Protein AF-A0A4R5AAA8-F1 (afdb_monomer_lite)

Foldseek 3Di:
DDDDDDDDDPPPDDDDDDDDDDDDDDDPPPDPPPDPPPPPQDVVLVVLVVVLVVLVVVLVCLLCVCVVVLVCLVVCVDDDPVSVVVNVVSVVSSVVSNVVSVVVSVVSVVVNVVSVVVVPPDDDD

Sequence (125 aa):
MTDSAHVVPDAFQTPSFETRPLEVQPDIIARPPTIPPPDPGTSSREELEMALQRAQLVAEDCESLFAAAQRAMEDGAWVSRLADEFSNGLTVHARLAGSVAGSCVETIQTALDARGDELLEVRPQ

Secondary structure (DSSP, 8-state):
------------------------------PPP-PPPP-TTTHHHHHHHHHHHHHHHHHHHHHHTTHHHHHHHHTTS--SHHHHHHHHHHHHHHHHHHHHHHHHHHHHHHHHHHHHHHTT-----

Structure (mmCIF, N/CA/C/O backbone):
data_AF-A0A4R5AAA8-F1
#
_entry.id   AF-A0A4R5AAA8-F1
#
loop_
_atom_site.group_PDB
_atom_site.id
_atom_site.type_symbol
_atom_site.label_atom_id
_atom_site.label_alt_id
_atom_site.label_comp_id
_atom_site.label_asym_id
_atom_site.label_entity_id
_atom_site.label_seq_id
_atom_site.pdbx_PDB_ins_code
_atom_site.Cartn_x
_atom_site.Cartn_y
_atom_site.Cartn_z
_atom_site.occupancy
_atom_site.B_iso_or_equiv
_atom_site.auth_seq_id
_atom_site.auth_comp_id
_atom_site.auth_asym_id
_atom_site.auth_atom_id
_atom_site.pdbx_PDB_model_num
ATOM 1 N N . MET A 1 1 ? 27.024 58.783 -13.806 1.00 39.66 1 MET A N 1
ATOM 2 C CA . MET A 1 1 ? 26.448 57.446 -14.052 1.00 39.66 1 MET A CA 1
ATOM 3 C C . MET A 1 1 ? 26.757 56.613 -12.826 1.00 39.66 1 MET A C 1
ATOM 5 O O . MET A 1 1 ? 27.908 56.564 -12.422 1.00 39.66 1 MET A O 1
ATOM 9 N N . THR A 1 2 ? 25.705 56.151 -12.163 1.00 45.47 2 THR A N 1
ATOM 10 C CA . THR A 1 2 ? 25.692 55.450 -10.874 1.00 45.47 2 THR A CA 1
ATOM 11 C C . THR A 1 2 ? 26.257 54.041 -10.997 1.00 45.47 2 THR A C 1
ATOM 13 O O . THR A 1 2 ? 25.842 53.326 -11.904 1.00 45.47 2 THR A O 1
ATOM 16 N N . ASP A 1 3 ? 27.085 53.620 -10.043 1.00 41.31 3 ASP A N 1
ATOM 17 C CA . ASP A 1 3 ? 27.043 52.228 -9.600 1.00 41.31 3 ASP A CA 1
ATOM 18 C C . ASP A 1 3 ? 27.096 52.163 -8.071 1.00 41.31 3 ASP A C 1
ATOM 20 O O . ASP A 1 3 ? 27.852 52.878 -7.406 1.00 41.31 3 ASP A O 1
ATOM 24 N N . SER A 1 4 ? 26.166 51.381 -7.549 1.00 48.31 4 SER A N 1
ATOM 25 C CA . SER A 1 4 ? 25.723 51.320 -6.170 1.00 48.31 4 SER A CA 1
ATOM 26 C C . SER A 1 4 ? 26.619 50.361 -5.398 1.00 48.31 4 SER A C 1
ATOM 28 O O . SER A 1 4 ? 26.570 49.151 -5.603 1.00 48.31 4 SER A O 1
ATOM 30 N N . ALA A 1 5 ? 27.414 50.891 -4.468 1.00 51.56 5 ALA A N 1
ATOM 31 C CA . ALA A 1 5 ? 28.116 50.070 -3.493 1.00 51.56 5 ALA A CA 1
ATOM 32 C C . ALA A 1 5 ? 27.092 49.333 -2.616 1.00 51.56 5 ALA A C 1
ATOM 34 O O . ALA A 1 5 ? 26.279 49.942 -1.920 1.00 51.56 5 ALA A O 1
ATOM 35 N N . HIS A 1 6 ? 27.134 48.007 -2.688 1.00 44.84 6 HIS A N 1
ATOM 36 C CA . HIS A 1 6 ? 26.350 47.084 -1.884 1.00 44.84 6 HIS A CA 1
ATOM 37 C C . HIS A 1 6 ? 26.740 47.247 -0.404 1.00 44.84 6 HIS A C 1
ATOM 39 O O . HIS A 1 6 ? 27.800 46.795 0.024 1.00 44.84 6 HIS A O 1
ATOM 45 N N . VAL A 1 7 ? 25.913 47.954 0.370 1.00 53.00 7 VAL A N 1
ATOM 46 C CA . VAL A 1 7 ? 26.073 48.087 1.824 1.00 53.00 7 VAL A CA 1
ATOM 47 C C . VAL A 1 7 ? 25.509 46.828 2.469 1.00 53.00 7 VAL A C 1
ATOM 49 O O . VAL A 1 7 ? 24.306 46.587 2.415 1.00 53.00 7 VAL A O 1
ATOM 52 N N . VAL A 1 8 ? 26.383 46.028 3.075 1.00 54.28 8 VAL A N 1
ATOM 53 C CA . VAL A 1 8 ? 26.001 44.923 3.958 1.00 54.28 8 VAL A CA 1
ATOM 54 C C . VAL A 1 8 ? 25.677 45.533 5.327 1.00 54.28 8 VAL A C 1
ATOM 56 O O . VAL A 1 8 ? 26.570 46.149 5.912 1.00 54.28 8 VAL A O 1
ATOM 59 N N . PRO A 1 9 ? 24.446 45.431 5.862 1.00 50.81 9 PRO A N 1
ATOM 60 C CA . PRO A 1 9 ? 24.174 45.900 7.213 1.00 50.81 9 PRO A CA 1
ATOM 61 C C . PRO A 1 9 ? 24.753 44.901 8.216 1.00 50.81 9 PRO A C 1
ATOM 63 O O . PRO A 1 9 ? 24.210 43.818 8.428 1.00 50.81 9 PRO A O 1
ATOM 66 N N . ASP A 1 10 ? 25.870 45.286 8.826 1.00 55.62 10 ASP A N 1
ATOM 67 C CA . ASP A 1 10 ? 26.344 44.715 10.079 1.00 55.62 10 ASP A CA 1
ATOM 68 C C . ASP A 1 10 ? 25.351 45.116 11.178 1.00 55.62 10 ASP A C 1
ATOM 70 O O . ASP A 1 10 ? 25.284 46.272 11.600 1.00 55.62 10 ASP A O 1
ATOM 74 N N . ALA A 1 11 ? 24.489 44.180 11.561 1.00 47.91 11 ALA A N 1
ATOM 75 C CA . ALA A 1 11 ? 23.482 44.383 12.592 1.00 47.91 11 ALA A CA 1
ATOM 76 C C . ALA A 1 11 ? 23.535 43.248 13.617 1.00 47.91 11 ALA A C 1
ATOM 78 O O . ALA A 1 11 ? 22.520 42.646 13.959 1.00 47.91 11 ALA A O 1
ATOM 79 N N . PHE A 1 12 ? 24.721 42.994 14.175 1.00 51.56 12 PHE A N 1
ATOM 80 C CA . PHE A 1 12 ? 24.807 42.490 15.547 1.00 51.56 12 PHE A CA 1
ATOM 81 C C . PHE A 1 12 ? 24.424 43.619 16.519 1.00 51.56 12 PHE A C 1
ATOM 83 O O . PHE A 1 12 ? 25.254 44.178 17.233 1.00 51.56 12 PHE A O 1
ATOM 90 N N . GLN A 1 13 ? 23.139 43.979 16.538 1.00 49.28 13 GLN A N 1
ATOM 91 C CA . GLN A 1 13 ? 22.562 44.763 17.625 1.00 49.28 13 GLN A CA 1
ATOM 92 C C . GLN A 1 13 ? 22.304 43.818 18.798 1.00 49.28 13 GLN A C 1
ATOM 94 O O . GLN A 1 13 ? 21.316 43.087 18.829 1.00 49.28 13 GLN A O 1
ATOM 99 N N . THR A 1 14 ? 23.207 43.820 19.774 1.00 54.53 14 THR A N 1
ATOM 100 C CA . THR A 1 14 ? 22.910 43.270 21.095 1.00 54.53 14 THR A CA 1
ATOM 101 C C . THR A 1 14 ? 21.855 44.163 21.763 1.00 54.53 14 THR A C 1
ATOM 103 O O . THR A 1 14 ? 22.040 45.381 21.823 1.00 54.53 14 THR A O 1
ATOM 106 N N . PRO A 1 15 ? 20.728 43.621 22.260 1.00 51.53 15 PRO A N 1
ATOM 107 C CA . PRO A 1 15 ? 19.804 44.427 23.040 1.00 51.53 15 PRO A CA 1
ATOM 108 C C . PRO A 1 15 ? 20.476 44.829 24.360 1.00 51.53 15 PRO A C 1
ATOM 110 O O . PRO A 1 15 ? 20.891 43.973 25.142 1.00 51.53 15 PRO A O 1
ATOM 113 N N . SER A 1 16 ? 20.590 46.138 24.602 1.00 50.53 16 SER A N 1
ATOM 114 C CA . SER A 1 16 ? 20.968 46.701 25.902 1.00 50.53 16 SER A CA 1
ATOM 115 C C . SER A 1 16 ? 19.952 46.269 26.957 1.00 50.53 16 SER A C 1
ATOM 117 O O . SER A 1 16 ? 18.802 46.705 26.932 1.00 50.53 16 SER A O 1
ATOM 119 N N . PHE A 1 17 ? 20.369 45.426 27.898 1.00 44.69 17 PHE A N 1
ATOM 120 C CA . PHE A 1 17 ? 19.555 45.079 29.057 1.00 44.69 17 PHE A CA 1
ATOM 121 C C . PHE A 1 17 ? 19.623 46.219 30.083 1.00 44.69 17 PHE A C 1
ATOM 123 O O . PHE A 1 17 ? 20.625 46.389 30.775 1.00 44.69 17 PHE A O 1
ATOM 130 N N . GLU A 1 18 ? 18.550 47.008 30.185 1.00 46.06 18 GLU A N 1
ATOM 131 C CA . GLU A 1 18 ? 18.307 47.877 31.340 1.00 46.06 18 GLU A CA 1
ATOM 132 C C . GLU A 1 18 ? 18.079 47.005 32.586 1.00 46.06 18 GLU A C 1
ATOM 134 O O . GLU A 1 18 ? 17.068 46.311 32.706 1.00 46.06 18 GLU A O 1
ATOM 139 N N . THR A 1 19 ? 19.000 47.045 33.547 1.00 49.72 19 THR A N 1
ATOM 140 C CA . THR A 1 19 ? 18.813 46.426 34.864 1.00 49.72 19 THR A CA 1
ATOM 141 C C . THR A 1 19 ? 17.968 47.342 35.748 1.00 49.72 19 THR A C 1
ATOM 143 O O . THR A 1 19 ? 18.493 48.266 36.373 1.00 49.72 19 THR A O 1
ATOM 146 N N . ARG A 1 20 ? 16.654 47.102 35.813 1.00 51.94 20 ARG A N 1
ATOM 147 C CA . ARG A 1 20 ? 15.790 47.690 36.852 1.00 51.94 20 ARG A CA 1
ATOM 148 C C . ARG A 1 20 ? 15.831 46.827 38.126 1.00 51.94 20 ARG A C 1
ATOM 150 O O . ARG A 1 20 ? 15.895 45.604 38.001 1.00 51.94 20 ARG A O 1
ATOM 157 N N . PRO A 1 21 ? 15.808 47.416 39.338 1.00 50.56 21 PRO A N 1
ATOM 158 C CA . PRO A 1 21 ? 15.833 46.648 40.584 1.00 50.56 21 PRO A CA 1
ATOM 159 C C . PRO A 1 21 ? 14.566 45.795 40.736 1.00 50.56 21 PRO A C 1
ATOM 161 O O . PRO A 1 21 ? 13.466 46.276 40.478 1.00 50.56 21 PRO A O 1
ATOM 164 N N . LEU A 1 22 ? 14.730 44.539 41.159 1.00 48.88 22 LEU A N 1
ATOM 165 C CA . LEU A 1 22 ? 13.644 43.588 41.411 1.00 48.88 22 LEU A CA 1
ATOM 166 C C . LEU A 1 22 ? 12.765 44.070 42.577 1.00 48.88 22 LEU A C 1
ATOM 168 O O . LEU A 1 22 ? 13.189 44.043 43.732 1.00 48.88 22 LEU A O 1
ATOM 172 N N . GLU A 1 23 ? 11.534 44.484 42.280 1.00 54.50 23 GLU A N 1
ATOM 173 C CA . GLU A 1 23 ? 10.476 44.602 43.284 1.00 54.50 23 GLU A CA 1
ATOM 174 C C . GLU A 1 23 ? 10.119 43.197 43.791 1.00 54.50 23 GLU A C 1
ATOM 176 O O . GLU A 1 23 ? 9.750 42.307 43.023 1.00 54.50 23 GLU A O 1
ATOM 181 N N . VAL A 1 24 ? 10.275 42.986 45.098 1.00 52.78 24 VAL A N 1
ATOM 182 C CA . VAL A 1 24 ? 9.956 41.732 45.787 1.00 52.78 24 VAL A CA 1
ATOM 183 C C . VAL A 1 24 ? 8.437 41.539 45.770 1.00 52.78 24 VAL A C 1
ATOM 185 O O . VAL A 1 24 ? 7.716 42.217 46.501 1.00 52.78 24 VAL A O 1
ATOM 188 N N . GLN A 1 25 ? 7.942 40.627 44.932 1.00 54.03 25 GLN A N 1
ATOM 189 C CA . GLN A 1 25 ? 6.558 40.155 45.017 1.00 54.03 25 GLN A CA 1
ATOM 190 C C . GLN A 1 25 ? 6.412 39.140 46.164 1.00 54.03 25 GLN A C 1
ATOM 192 O O . GLN A 1 25 ? 7.329 38.350 46.389 1.00 54.03 25 GLN A O 1
ATOM 197 N N . PRO A 1 26 ? 5.283 39.137 46.897 1.00 51.03 26 PRO A N 1
ATOM 198 C CA . PRO A 1 26 ? 5.045 38.168 47.960 1.00 51.03 26 PRO A CA 1
ATOM 199 C C . PRO A 1 26 ? 4.824 36.760 47.383 1.00 51.03 26 PRO A C 1
ATOM 201 O O . PRO A 1 26 ? 4.100 36.589 46.403 1.00 51.03 26 PRO A O 1
ATOM 204 N N . ASP A 1 27 ? 5.441 35.761 48.019 1.00 52.78 27 ASP A N 1
ATOM 205 C CA . ASP A 1 27 ? 5.382 34.339 47.664 1.00 52.78 27 ASP A CA 1
ATOM 206 C C . ASP A 1 27 ? 3.938 33.811 47.593 1.00 52.78 27 ASP A C 1
ATOM 208 O O . ASP A 1 27 ? 3.319 33.458 48.601 1.00 52.78 27 ASP A O 1
ATOM 212 N N . ILE A 1 28 ? 3.404 33.689 46.377 1.00 56.41 28 ILE A N 1
ATOM 213 C CA . ILE A 1 28 ? 2.257 32.823 46.109 1.00 56.41 28 ILE A CA 1
ATOM 214 C C . ILE A 1 28 ? 2.820 31.406 46.030 1.00 56.41 28 ILE A C 1
ATOM 216 O O . ILE A 1 28 ? 3.404 31.018 45.019 1.00 56.41 28 ILE A O 1
ATOM 220 N N . ILE A 1 29 ? 2.657 30.625 47.099 1.00 59.25 29 ILE A N 1
ATOM 221 C CA . ILE A 1 29 ? 2.929 29.184 47.078 1.00 59.25 29 ILE A CA 1
ATOM 222 C C . ILE A 1 29 ? 2.005 28.566 46.019 1.00 59.25 29 ILE A C 1
ATOM 224 O O . ILE A 1 29 ? 0.825 28.310 46.268 1.00 59.25 29 ILE A O 1
ATOM 228 N N . ALA A 1 30 ? 2.531 28.362 44.813 1.00 61.22 30 ALA A N 1
ATOM 229 C CA . ALA A 1 30 ? 1.848 27.661 43.743 1.00 61.22 30 ALA A CA 1
ATOM 230 C C . ALA A 1 30 ? 1.666 26.203 44.180 1.00 61.22 30 ALA A C 1
ATOM 232 O O . ALA A 1 30 ? 2.615 25.419 44.217 1.00 61.22 30 ALA A O 1
ATOM 233 N N . ARG A 1 31 ? 0.438 25.836 44.555 1.00 62.97 31 ARG A N 1
ATOM 234 C CA . ARG A 1 31 ? 0.066 24.434 44.748 1.00 62.97 31 ARG A CA 1
ATOM 235 C C . ARG A 1 31 ? 0.355 23.711 43.423 1.00 62.97 31 ARG A C 1
ATOM 237 O O . ARG A 1 31 ? -0.123 24.194 42.394 1.00 62.97 31 ARG A O 1
ATOM 244 N N . PRO A 1 32 ? 1.132 22.612 43.405 1.00 68.00 32 PRO A N 1
ATOM 245 C CA . PRO A 1 32 ? 1.406 21.906 42.161 1.00 68.00 32 PRO A CA 1
ATOM 246 C C . PRO A 1 32 ? 0.076 21.500 41.509 1.00 68.00 32 PRO A C 1
ATOM 248 O O . PRO A 1 32 ? -0.862 21.139 42.236 1.00 68.00 32 PRO A O 1
ATOM 251 N N . PRO A 1 33 ? -0.044 21.597 40.171 1.00 65.56 33 PRO A N 1
ATOM 252 C CA . PRO A 1 33 ? -1.265 21.213 39.483 1.00 65.56 33 PRO A CA 1
ATOM 253 C C . PRO A 1 33 ? -1.592 19.774 39.873 1.00 65.56 33 PRO A C 1
ATOM 255 O O . PRO A 1 33 ? -0.747 18.883 39.803 1.00 65.56 33 PRO A O 1
ATOM 258 N N . THR A 1 34 ? -2.812 19.564 40.362 1.00 63.16 34 THR A N 1
ATOM 259 C CA . THR A 1 34 ? -3.307 18.220 40.648 1.00 63.16 34 THR A CA 1
ATOM 260 C C . THR A 1 34 ? -3.461 17.531 39.299 1.00 63.16 34 THR A C 1
ATOM 262 O O . THR A 1 34 ? -4.396 17.835 38.565 1.00 63.16 34 THR A O 1
ATOM 265 N N . ILE A 1 35 ? -2.495 16.685 38.936 1.00 66.88 35 ILE A N 1
ATOM 266 C CA . ILE A 1 35 ? -2.572 15.849 37.738 1.00 66.88 35 ILE A CA 1
ATOM 267 C C . ILE A 1 35 ? -3.772 14.918 37.960 1.00 66.88 35 ILE A C 1
ATOM 269 O O . ILE A 1 35 ? -3.756 14.168 38.944 1.00 66.88 35 ILE A O 1
ATOM 273 N N . PRO A 1 36 ? -4.831 14.984 37.133 1.00 65.00 36 PRO A N 1
ATOM 274 C CA . PRO A 1 36 ? -5.911 14.013 37.216 1.00 65.00 36 PRO A CA 1
ATOM 275 C C . PRO A 1 36 ? -5.312 12.612 37.034 1.00 65.00 36 PRO A C 1
ATOM 277 O O . PRO A 1 36 ? -4.403 12.458 36.212 1.00 65.00 36 PRO A O 1
ATOM 280 N N . PRO A 1 37 ? -5.759 11.594 37.788 1.00 66.06 37 PRO A N 1
ATOM 281 C CA . PRO A 1 37 ? -5.316 10.228 37.535 1.00 66.06 37 PRO A CA 1
ATOM 282 C C . PRO A 1 37 ? -5.582 9.880 36.060 1.00 66.06 37 PRO A C 1
ATOM 284 O O . PRO A 1 37 ? -6.620 10.296 35.538 1.00 66.06 37 PRO A O 1
ATOM 287 N N . PRO A 1 38 ? -4.663 9.171 35.375 1.00 60.75 38 PRO A N 1
ATOM 288 C CA . PRO A 1 38 ? -4.887 8.763 33.994 1.00 60.75 38 PRO A CA 1
ATOM 289 C C . PRO A 1 38 ? -6.160 7.922 33.956 1.00 60.75 38 PRO A C 1
ATOM 291 O O . PRO A 1 38 ? -6.230 6.899 34.636 1.00 60.75 38 PRO A O 1
ATOM 294 N N . ASP A 1 39 ? -7.170 8.387 33.224 1.00 57.91 39 ASP A N 1
ATOM 295 C CA . ASP A 1 39 ? -8.428 7.669 33.059 1.00 57.91 39 ASP A CA 1
ATOM 296 C C . ASP A 1 39 ? -8.145 6.423 32.197 1.00 57.91 39 ASP A C 1
ATOM 298 O O . ASP A 1 39 ? -7.859 6.561 31.004 1.00 57.91 39 ASP A O 1
ATOM 302 N N . PRO A 1 40 ? -8.115 5.199 32.760 1.00 57.78 40 PRO A N 1
ATOM 303 C CA . PRO A 1 40 ? -7.525 4.053 32.061 1.00 57.78 40 PRO A CA 1
ATOM 304 C C . PRO A 1 40 ? -8.400 3.524 30.912 1.00 57.78 40 PRO A C 1
ATOM 306 O O . PRO A 1 40 ? -7.936 2.724 30.096 1.00 57.78 40 PRO A O 1
ATOM 309 N N . GLY A 1 41 ? -9.678 3.917 30.867 1.00 56.72 41 GLY A N 1
ATOM 310 C CA . GLY A 1 41 ? -10.699 3.235 30.065 1.00 56.72 41 GLY A CA 1
ATOM 311 C C . GLY A 1 41 ? -11.158 3.959 28.800 1.00 56.72 41 GLY A C 1
ATOM 312 O O . GLY A 1 41 ? -11.560 3.296 27.848 1.00 56.72 41 GLY A O 1
ATOM 313 N N . THR A 1 42 ? -11.105 5.292 28.764 1.00 54.91 42 THR A N 1
ATOM 314 C CA . THR A 1 42 ? -11.714 6.097 27.687 1.00 54.91 42 THR A CA 1
ATOM 315 C C . THR A 1 42 ? -10.672 6.625 26.701 1.00 54.91 42 THR A C 1
ATOM 317 O O . THR A 1 42 ? -10.825 6.413 25.498 1.00 54.91 42 THR A O 1
ATOM 320 N N . SER A 1 43 ? -9.559 7.187 27.193 1.00 57.81 43 SER A N 1
ATOM 321 C CA . SER A 1 43 ? -8.450 7.649 26.340 1.00 57.81 43 SER A CA 1
ATOM 322 C C . SER A 1 43 ? -7.821 6.523 25.515 1.00 57.81 43 SER A C 1
ATOM 324 O O . SER A 1 43 ? -7.454 6.747 24.369 1.00 57.81 43 SER A O 1
ATOM 326 N N . SER A 1 44 ? -7.765 5.291 26.035 1.00 79.38 44 SER A N 1
ATOM 327 C CA . SER A 1 44 ? -7.153 4.164 25.313 1.00 79.38 44 SER A CA 1
ATOM 328 C C . SER A 1 44 ? -7.980 3.672 24.119 1.00 79.38 44 SER A C 1
ATOM 330 O O . SER A 1 44 ? -7.415 3.138 23.165 1.00 79.38 44 SER A O 1
ATOM 332 N N . ARG A 1 45 ? -9.310 3.855 24.135 1.00 86.44 45 ARG A N 1
ATOM 333 C CA . ARG A 1 45 ? -10.180 3.466 23.014 1.00 86.44 45 ARG A CA 1
ATOM 334 C C . ARG A 1 45 ? -10.099 4.471 21.872 1.00 86.44 45 ARG A C 1
ATOM 336 O O . ARG A 1 45 ? -9.893 4.059 20.737 1.00 86.44 45 ARG A O 1
ATOM 343 N N . GLU A 1 46 ? -10.232 5.759 22.175 1.00 87.75 46 GLU A N 1
ATOM 344 C CA . GLU A 1 46 ? -10.096 6.823 21.173 1.00 87.75 46 GLU A CA 1
ATOM 345 C C . GLU A 1 46 ? -8.713 6.760 20.499 1.00 87.75 46 GLU A C 1
ATOM 347 O O . GLU A 1 46 ? -8.606 6.842 19.277 1.00 87.75 46 GLU A O 1
ATOM 352 N N . GLU A 1 47 ? -7.653 6.498 21.272 1.00 89.25 47 GLU A N 1
ATOM 353 C CA . GLU A 1 47 ? -6.306 6.258 20.741 1.00 89.25 47 GLU A CA 1
ATOM 354 C C . GLU A 1 47 ? -6.236 5.061 19.780 1.00 89.25 47 GLU A C 1
ATOM 356 O O . GLU A 1 47 ? -5.582 5.154 18.738 1.00 89.25 47 GLU A O 1
ATOM 361 N N . LEU A 1 48 ? -6.918 3.952 20.089 1.00 90.75 48 LEU A N 1
ATOM 362 C CA . LEU A 1 48 ? -6.987 2.783 19.207 1.00 90.75 48 LEU A CA 1
ATOM 363 C C . LEU A 1 48 ? -7.805 3.055 17.938 1.00 90.75 48 LEU A C 1
ATOM 365 O O . LEU A 1 48 ? -7.408 2.612 16.863 1.00 90.75 48 LEU A O 1
ATOM 369 N N . GLU A 1 49 ? -8.902 3.807 18.030 1.00 93.69 49 GLU A N 1
ATOM 370 C CA . GLU A 1 49 ? -9.704 4.221 16.871 1.00 93.69 49 GLU A CA 1
ATOM 371 C C . GLU A 1 49 ? -8.894 5.148 15.945 1.00 93.69 49 GLU A C 1
ATOM 373 O O . GLU A 1 49 ? -8.875 4.953 14.727 1.00 93.69 49 GLU A O 1
ATOM 378 N N . MET A 1 50 ? -8.131 6.091 16.509 1.00 94.06 50 MET A N 1
ATOM 379 C CA . MET A 1 50 ? -7.182 6.908 15.742 1.00 94.06 50 MET A CA 1
ATOM 380 C C . MET A 1 50 ? -6.065 6.063 15.116 1.00 94.06 50 MET A C 1
ATOM 382 O O . MET A 1 50 ? -5.680 6.288 13.965 1.00 94.06 50 MET A O 1
ATOM 386 N N . ALA A 1 51 ? -5.521 5.089 15.851 1.00 93.88 51 ALA A N 1
ATOM 387 C CA . ALA A 1 51 ? -4.504 4.180 15.328 1.00 93.88 51 ALA A CA 1
ATOM 388 C C . ALA A 1 51 ? -5.048 3.330 14.171 1.00 93.88 51 ALA A C 1
ATOM 390 O O . ALA A 1 51 ? -4.337 3.143 13.183 1.00 93.88 51 ALA A O 1
ATOM 391 N N . LEU A 1 52 ? -6.305 2.882 14.253 1.00 96.06 52 LEU A N 1
ATOM 392 C CA . LEU A 1 52 ? -6.983 2.144 13.190 1.00 96.06 52 LEU A CA 1
ATOM 393 C C . LEU A 1 52 ? -7.102 2.985 11.917 1.00 96.06 52 LEU A C 1
ATOM 395 O O . LEU A 1 52 ? -6.698 2.524 10.853 1.00 96.06 52 LEU A O 1
ATOM 399 N N . GLN A 1 53 ? -7.586 4.226 12.025 1.00 96.88 53 GLN A N 1
ATOM 400 C CA . GLN A 1 53 ? -7.702 5.132 10.875 1.00 96.88 53 GLN A CA 1
ATOM 401 C C . GLN A 1 53 ? -6.346 5.358 10.198 1.00 96.88 53 GLN A C 1
ATOM 403 O O . GLN A 1 53 ? -6.227 5.308 8.974 1.00 96.88 53 GLN A O 1
ATOM 408 N N . ARG A 1 54 ? -5.292 5.562 10.998 1.00 96.56 54 ARG A N 1
ATOM 409 C CA . ARG A 1 54 ? -3.926 5.706 10.477 1.00 96.56 54 ARG A CA 1
ATOM 410 C C . ARG A 1 54 ? -3.433 4.426 9.809 1.00 96.56 54 ARG A C 1
ATOM 412 O O . ARG A 1 54 ? -2.796 4.508 8.765 1.00 96.56 54 ARG A O 1
ATOM 419 N N . ALA A 1 55 ? -3.706 3.264 10.397 1.00 96.31 55 ALA A N 1
ATOM 420 C CA . ALA A 1 55 ? -3.310 1.978 9.836 1.00 96.31 55 ALA A CA 1
ATOM 421 C C . ALA A 1 55 ? -4.025 1.684 8.510 1.00 96.31 55 ALA A C 1
ATOM 423 O O . ALA A 1 55 ? -3.380 1.197 7.589 1.00 96.31 55 ALA A O 1
ATOM 424 N N . GLN A 1 56 ? -5.312 2.025 8.391 1.00 97.94 56 GLN A N 1
ATOM 425 C CA . GLN A 1 56 ? -6.082 1.893 7.150 1.00 97.94 56 GLN A CA 1
ATOM 426 C C . GLN A 1 56 ? -5.480 2.743 6.027 1.00 97.94 56 GLN A C 1
ATOM 428 O O . GLN A 1 56 ? -5.207 2.219 4.953 1.00 97.94 56 GLN A O 1
ATOM 433 N N . LEU A 1 57 ? -5.167 4.013 6.306 1.00 96.88 57 LEU A N 1
ATOM 434 C CA . LEU A 1 57 ? -4.524 4.894 5.327 1.00 96.88 57 LEU A CA 1
ATOM 435 C C . LEU A 1 57 ? -3.149 4.365 4.888 1.00 96.88 57 LEU A C 1
ATOM 437 O O . LEU A 1 57 ? -2.844 4.317 3.702 1.00 96.88 57 LEU A O 1
ATOM 441 N N . VAL A 1 58 ? -2.329 3.901 5.835 1.00 96.00 58 VAL A N 1
ATOM 442 C CA . VAL A 1 58 ? -1.024 3.304 5.505 1.00 96.00 58 VAL A CA 1
ATOM 443 C C . VAL A 1 58 ? -1.184 2.000 4.716 1.00 96.00 58 VAL A C 1
ATOM 445 O O . VAL A 1 58 ? -0.356 1.712 3.856 1.00 96.00 58 VAL A O 1
ATOM 448 N N . ALA A 1 59 ? -2.225 1.207 4.978 1.00 97.19 59 ALA A N 1
ATOM 449 C CA . ALA A 1 59 ? -2.493 -0.009 4.217 1.00 97.19 59 ALA A CA 1
ATOM 450 C C . ALA A 1 59 ? -2.832 0.295 2.752 1.00 97.19 59 ALA A C 1
ATOM 452 O O . ALA A 1 59 ? -2.263 -0.346 1.868 1.00 97.19 59 ALA A O 1
ATOM 453 N N . GLU A 1 60 ? -3.651 1.315 2.494 1.00 95.38 60 GLU A N 1
ATOM 454 C CA . GLU A 1 60 ? -3.936 1.806 1.137 1.00 95.38 60 GLU A CA 1
ATOM 455 C C . GLU A 1 60 ? -2.656 2.297 0.429 1.00 95.38 60 GLU A C 1
ATOM 457 O O . GLU A 1 60 ? -2.393 1.953 -0.730 1.00 95.38 60 GLU A O 1
ATOM 462 N N . ASP A 1 61 ? -1.793 3.031 1.139 1.00 95.69 61 ASP A N 1
ATOM 463 C CA . ASP A 1 61 ? -0.492 3.458 0.609 1.00 95.69 61 ASP A CA 1
ATOM 464 C C . ASP A 1 61 ? 0.418 2.254 0.292 1.00 95.69 61 ASP A C 1
ATOM 466 O O . ASP A 1 61 ? 1.096 2.225 -0.740 1.00 95.69 61 ASP A O 1
ATOM 470 N N . CYS A 1 62 ? 0.423 1.221 1.141 1.00 95.88 62 CYS A N 1
ATOM 471 C CA . CYS A 1 62 ? 1.199 -0.001 0.9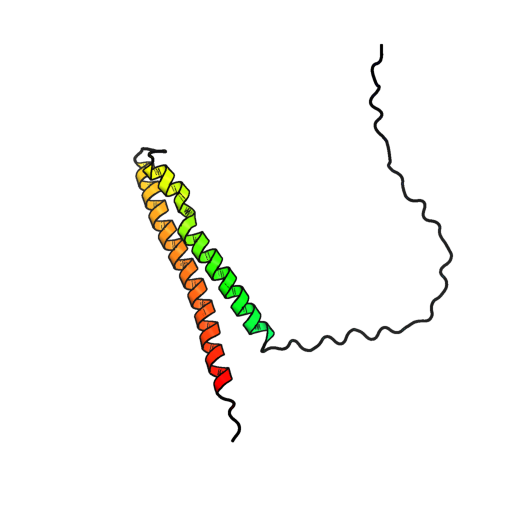24 1.00 95.88 62 CYS A CA 1
ATOM 472 C C . CYS A 1 62 ? 0.740 -0.802 -0.304 1.00 95.88 62 CYS A C 1
ATOM 474 O O . CYS A 1 62 ? 1.588 -1.405 -0.967 1.00 95.88 62 CYS A O 1
ATOM 476 N N . GLU A 1 63 ? -0.553 -0.799 -0.637 1.00 91.00 63 GLU A N 1
ATOM 477 C CA . GLU A 1 63 ? -1.074 -1.454 -1.847 1.00 91.00 63 GLU A CA 1
ATOM 478 C C . GLU A 1 63 ? -0.567 -0.785 -3.131 1.00 91.00 63 GLU A C 1
ATOM 480 O O . GLU A 1 63 ? -0.295 -1.462 -4.126 1.00 91.00 63 GLU A O 1
ATOM 485 N N . SER A 1 64 ? -0.385 0.537 -3.104 1.00 93.94 64 SER A N 1
ATOM 486 C CA . SER A 1 64 ? 0.067 1.318 -4.261 1.00 93.94 64 SER A CA 1
ATOM 487 C C . SER A 1 64 ? 1.577 1.593 -4.289 1.00 93.94 64 SER A C 1
ATOM 489 O O . SER A 1 64 ? 2.088 2.109 -5.288 1.00 93.94 64 SER A O 1
ATOM 491 N N . LEU A 1 65 ? 2.316 1.177 -3.251 1.00 95.31 65 LEU A N 1
ATOM 492 C CA . LEU A 1 65 ? 3.738 1.475 -3.031 1.00 95.31 65 LEU A CA 1
ATOM 493 C C . LEU A 1 65 ? 4.638 1.207 -4.250 1.00 95.31 65 LEU A C 1
ATOM 495 O O . LEU A 1 65 ? 5.560 1.973 -4.526 1.00 95.31 65 LEU A O 1
ATOM 499 N N . PHE A 1 66 ? 4.377 0.126 -4.989 1.00 96.69 66 PHE A N 1
ATOM 500 C CA . PHE A 1 66 ? 5.185 -0.281 -6.146 1.00 96.69 66 PHE A CA 1
ATOM 501 C C . PHE A 1 66 ? 4.529 0.016 -7.501 1.00 96.69 66 PHE A C 1
ATOM 503 O O . PHE A 1 66 ? 5.139 -0.262 -8.536 1.00 96.69 66 PHE A O 1
ATOM 510 N N . ALA A 1 67 ? 3.331 0.607 -7.525 1.00 96.19 67 ALA A N 1
ATOM 511 C CA . ALA A 1 67 ? 2.532 0.760 -8.741 1.00 96.19 67 ALA A CA 1
ATOM 512 C C . ALA A 1 67 ? 3.252 1.576 -9.828 1.00 96.19 67 ALA A C 1
ATOM 514 O O . ALA A 1 67 ? 3.224 1.218 -11.004 1.00 96.19 67 ALA A O 1
ATOM 515 N N . ALA A 1 68 ? 3.954 2.648 -9.444 1.00 97.38 68 ALA A N 1
ATOM 516 C CA . ALA A 1 68 ? 4.716 3.467 -10.387 1.00 97.38 68 ALA A CA 1
ATOM 517 C C . ALA A 1 68 ? 5.880 2.690 -11.027 1.00 97.38 68 ALA A C 1
ATOM 519 O O . ALA A 1 68 ? 6.117 2.803 -12.228 1.00 97.38 68 ALA A O 1
ATOM 520 N N . ALA A 1 69 ? 6.585 1.877 -10.234 1.00 97.19 69 ALA A N 1
ATOM 521 C CA . ALA A 1 69 ? 7.685 1.056 -10.728 1.00 97.19 69 ALA A CA 1
ATOM 522 C C . ALA A 1 69 ? 7.169 -0.063 -11.642 1.00 97.19 69 ALA A C 1
ATOM 524 O O . ALA A 1 69 ? 7.718 -0.258 -12.721 1.00 97.19 69 ALA A O 1
ATOM 525 N N . GLN A 1 70 ? 6.085 -0.743 -11.256 1.00 96.88 70 GLN A N 1
ATOM 526 C CA . GLN A 1 70 ? 5.436 -1.764 -12.086 1.00 96.88 70 GLN A CA 1
ATOM 527 C C . GLN A 1 70 ? 4.994 -1.187 -13.431 1.00 96.88 70 GLN A C 1
ATOM 529 O O . GLN A 1 70 ? 5.342 -1.741 -14.470 1.00 96.88 70 GLN A O 1
ATOM 534 N N . ARG A 1 71 ? 4.337 -0.021 -13.420 1.00 97.44 71 ARG A N 1
ATOM 535 C CA . ARG A 1 71 ? 3.917 0.660 -14.648 1.00 97.44 71 ARG A CA 1
ATOM 536 C C . ARG A 1 71 ? 5.097 1.017 -15.549 1.00 97.44 71 ARG A C 1
ATOM 538 O O . ARG A 1 71 ? 5.043 0.779 -16.747 1.00 97.44 71 ARG A O 1
ATOM 545 N N . ALA A 1 72 ? 6.190 1.524 -14.980 1.00 97.69 72 ALA A N 1
ATOM 546 C CA . ALA A 1 72 ? 7.394 1.809 -15.755 1.00 97.69 72 ALA A CA 1
ATOM 547 C C . ALA A 1 72 ? 7.984 0.540 -16.404 1.00 97.69 72 ALA A C 1
ATOM 549 O O . ALA A 1 72 ? 8.452 0.595 -17.541 1.00 97.69 72 ALA A O 1
ATOM 550 N N . MET A 1 73 ? 7.945 -0.606 -15.714 1.00 97.56 73 MET A N 1
ATOM 551 C CA . MET A 1 73 ? 8.374 -1.886 -16.290 1.00 97.56 73 MET A CA 1
ATOM 552 C C . MET A 1 73 ? 7.439 -2.349 -17.418 1.00 97.56 73 MET A C 1
ATOM 554 O O . MET A 1 73 ? 7.931 -2.789 -18.456 1.00 97.56 73 MET A O 1
ATOM 558 N N . GLU A 1 74 ? 6.120 -2.215 -17.246 1.00 95.50 74 GLU A N 1
ATOM 559 C CA . GLU A 1 74 ? 5.105 -2.521 -18.271 1.00 95.50 74 GLU A CA 1
ATOM 560 C C . GLU A 1 74 ? 5.261 -1.648 -19.525 1.00 95.50 74 GLU A C 1
ATOM 562 O O . GLU A 1 74 ? 5.148 -2.148 -20.645 1.00 95.50 74 GLU A O 1
ATOM 567 N N . ASP A 1 75 ? 5.606 -0.371 -19.344 1.00 97.19 75 ASP A N 1
ATOM 568 C CA . ASP A 1 75 ? 5.883 0.584 -20.423 1.00 97.19 75 ASP A CA 1
ATOM 569 C C . ASP A 1 75 ? 7.252 0.344 -21.100 1.00 97.19 75 ASP A C 1
ATOM 571 O O . ASP A 1 75 ? 7.628 1.048 -22.041 1.00 97.19 75 ASP A O 1
ATOM 575 N N . GLY A 1 76 ? 8.019 -0.654 -20.644 1.00 95.81 76 GLY A N 1
ATOM 576 C CA . GLY A 1 76 ? 9.299 -1.036 -21.236 1.00 95.81 76 GLY A CA 1
ATOM 577 C C . GLY A 1 76 ? 10.461 -0.110 -20.874 1.00 95.81 76 GLY A C 1
ATOM 578 O O . GLY A 1 76 ? 11.447 -0.063 -21.613 1.00 95.81 76 GLY A O 1
ATOM 579 N N . ALA A 1 77 ? 10.391 0.605 -19.742 1.00 96.75 77 ALA A N 1
ATOM 580 C CA . ALA A 1 77 ? 11.468 1.491 -19.281 1.00 96.75 77 ALA A CA 1
ATOM 581 C C . ALA A 1 77 ? 12.810 0.759 -19.088 1.00 96.75 77 ALA A C 1
ATOM 583 O O . ALA A 1 77 ? 13.874 1.378 -19.153 1.00 96.75 77 ALA A O 1
ATOM 584 N N . TRP A 1 78 ? 12.770 -0.559 -18.870 1.00 97.06 78 TRP A N 1
ATOM 585 C CA . TRP A 1 78 ? 13.950 -1.409 -18.789 1.00 97.06 78 TRP A CA 1
ATOM 586 C C . TRP A 1 78 ? 13.659 -2.820 -19.317 1.00 97.06 78 TRP A C 1
ATOM 588 O O . TRP A 1 78 ? 12.757 -3.495 -18.832 1.00 97.06 78 TRP A O 1
ATOM 598 N N . VAL A 1 79 ? 14.453 -3.282 -20.292 1.00 95.12 79 VAL A N 1
ATOM 599 C CA . VAL A 1 79 ? 14.307 -4.604 -20.928 1.00 95.12 79 VAL A CA 1
ATOM 600 C C . VAL A 1 79 ? 15.618 -5.383 -20.826 1.00 95.12 79 VAL A C 1
ATOM 602 O O . VAL A 1 79 ? 16.606 -5.062 -21.486 1.00 95.12 79 VAL A O 1
ATOM 605 N N . SER A 1 80 ? 15.645 -6.404 -19.970 1.00 96.62 80 SER A N 1
ATOM 606 C CA . SER A 1 80 ? 16.757 -7.351 -19.807 1.00 96.62 80 SER A CA 1
ATOM 607 C C . SER A 1 80 ? 16.310 -8.551 -18.962 1.00 96.62 80 SER A C 1
ATOM 609 O O . SER A 1 80 ? 15.292 -8.478 -18.288 1.00 96.62 80 SER A O 1
ATOM 611 N N . ARG A 1 81 ? 17.109 -9.622 -18.881 1.00 95.06 81 ARG A N 1
ATOM 612 C CA . ARG A 1 81 ? 16.819 -10.728 -17.945 1.00 95.06 81 ARG A CA 1
ATOM 613 C C . ARG A 1 81 ? 16.721 -10.263 -16.481 1.00 95.06 81 ARG A C 1
ATOM 615 O O . ARG A 1 81 ? 15.894 -10.758 -15.727 1.00 95.06 81 ARG A O 1
ATOM 622 N N . LEU A 1 82 ? 17.557 -9.302 -16.083 1.00 97.44 82 LEU A N 1
ATOM 623 C CA . LEU A 1 82 ? 17.500 -8.708 -14.743 1.00 97.44 82 LEU A CA 1
ATOM 624 C C . LEU A 1 82 ? 16.231 -7.866 -14.543 1.00 97.44 82 LEU A C 1
ATOM 626 O O . LEU A 1 82 ? 15.748 -7.759 -13.420 1.00 97.44 82 LEU A O 1
ATOM 630 N N . ALA A 1 83 ? 15.677 -7.302 -15.620 1.00 96.75 83 ALA A N 1
ATOM 631 C CA . ALA A 1 83 ? 14.414 -6.572 -15.591 1.00 96.75 83 ALA A CA 1
ATOM 632 C C . ALA A 1 83 ? 13.240 -7.509 -15.271 1.00 96.75 83 ALA A C 1
ATOM 634 O O . ALA A 1 83 ? 12.379 -7.148 -14.472 1.00 96.75 83 ALA A O 1
ATOM 635 N N . ASP A 1 84 ? 13.241 -8.722 -15.833 1.00 96.62 84 ASP A N 1
ATOM 636 C CA . ASP A 1 84 ? 12.221 -9.740 -15.548 1.00 96.62 84 ASP A CA 1
ATOM 637 C C . ASP A 1 84 ? 12.265 -10.171 -14.072 1.00 96.62 84 ASP A C 1
ATOM 639 O O . ASP A 1 84 ? 11.237 -10.219 -13.394 1.00 96.62 84 ASP A O 1
ATOM 643 N N . GLU A 1 85 ? 13.468 -10.431 -13.549 1.00 97.50 85 GLU A N 1
ATOM 644 C CA . GLU A 1 85 ? 13.684 -10.781 -12.138 1.00 97.50 85 GLU A CA 1
ATOM 645 C C . GLU A 1 85 ? 13.250 -9.640 -11.204 1.00 97.50 85 GLU A C 1
ATOM 647 O O . GLU A 1 85 ? 12.557 -9.878 -10.210 1.00 97.50 85 GLU A O 1
ATOM 652 N N . PHE A 1 86 ? 13.591 -8.395 -11.550 1.00 9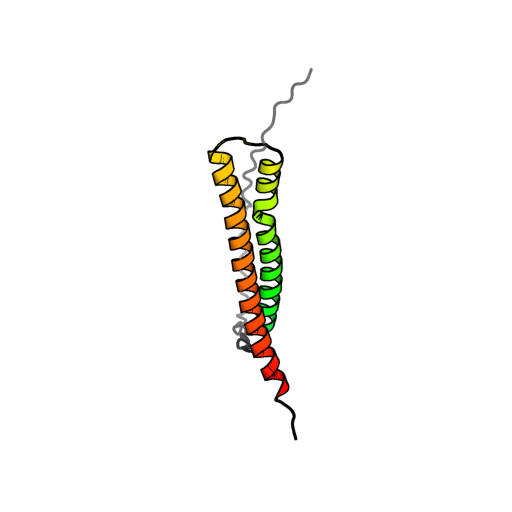7.38 86 PHE A N 1
ATOM 653 C CA . PHE A 1 86 ? 13.168 -7.205 -10.815 1.00 97.38 86 PHE A CA 1
ATOM 654 C C . PHE A 1 86 ? 11.644 -7.021 -10.831 1.00 97.38 86 PHE A C 1
ATOM 656 O O . PHE A 1 86 ? 11.050 -6.824 -9.773 1.00 97.38 86 PHE A O 1
ATOM 66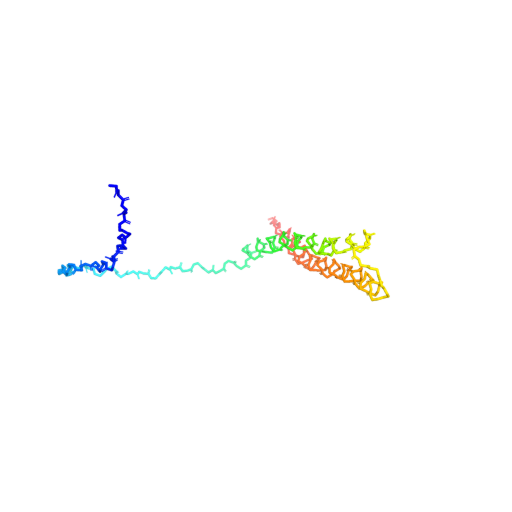3 N N . SER A 1 87 ? 10.999 -7.137 -11.994 1.00 97.12 87 SER A N 1
ATOM 664 C CA . SER A 1 87 ? 9.542 -7.005 -12.148 1.00 97.12 87 SER A CA 1
ATOM 665 C C . SER A 1 87 ? 8.778 -8.070 -11.348 1.00 97.12 87 SER A C 1
ATOM 667 O O . SER A 1 87 ? 7.806 -7.773 -10.640 1.00 97.12 87 SER A O 1
ATOM 669 N N . ASN A 1 88 ? 9.274 -9.312 -11.360 1.00 96.75 88 ASN A N 1
ATOM 670 C CA . ASN A 1 88 ? 8.745 -10.369 -10.502 1.00 96.75 88 ASN A CA 1
ATOM 671 C C . ASN A 1 88 ? 8.927 -10.025 -9.011 1.00 96.75 88 ASN A C 1
ATOM 673 O O . ASN A 1 88 ? 7.995 -10.180 -8.220 1.00 96.75 88 ASN A O 1
ATOM 677 N N . GLY A 1 89 ? 10.095 -9.494 -8.634 1.00 97.38 89 GLY A N 1
ATOM 678 C CA . GLY A 1 89 ? 10.366 -8.996 -7.285 1.00 97.38 89 GLY A CA 1
ATOM 679 C C . GLY A 1 89 ? 9.385 -7.909 -6.836 1.00 97.38 89 GLY A C 1
ATOM 680 O O . GLY A 1 89 ? 8.824 -8.018 -5.746 1.00 97.38 89 GLY A O 1
ATOM 681 N N . LEU A 1 90 ? 9.106 -6.909 -7.682 1.00 97.19 90 LEU A N 1
ATOM 682 C CA . LEU A 1 90 ? 8.108 -5.866 -7.403 1.00 97.19 90 LEU A CA 1
ATOM 683 C C . LEU A 1 90 ? 6.733 -6.469 -7.107 1.00 97.19 90 LEU A C 1
ATOM 685 O O . LEU A 1 90 ? 6.091 -6.095 -6.131 1.00 97.19 90 LEU A O 1
ATOM 689 N N . THR A 1 91 ? 6.297 -7.430 -7.923 1.00 95.50 91 THR A N 1
ATOM 690 C CA . THR A 1 91 ? 4.998 -8.101 -7.757 1.00 95.50 91 THR A CA 1
ATOM 691 C C . THR A 1 91 ? 4.911 -8.859 -6.431 1.00 95.50 91 THR A C 1
ATOM 693 O O . THR A 1 91 ? 3.918 -8.748 -5.708 1.00 95.50 91 THR A O 1
ATOM 696 N N . VAL A 1 92 ? 5.962 -9.602 -6.075 1.00 97.19 92 VAL A N 1
ATOM 697 C CA . VAL A 1 92 ? 6.025 -10.337 -4.803 1.00 97.19 92 VAL A CA 1
ATOM 698 C C . VAL A 1 92 ? 6.018 -9.376 -3.614 1.00 97.19 92 VAL A C 1
ATOM 700 O O . VAL A 1 92 ? 5.245 -9.572 -2.674 1.00 97.19 92 VAL A O 1
ATOM 703 N N . HIS A 1 93 ? 6.840 -8.327 -3.650 1.00 97.44 93 HIS A N 1
ATOM 704 C CA . HIS A 1 93 ? 6.935 -7.370 -2.550 1.00 97.44 93 HIS A CA 1
ATOM 705 C C . HIS A 1 93 ? 5.677 -6.517 -2.391 1.00 97.44 93 HIS A C 1
ATOM 707 O O . HIS A 1 93 ? 5.288 -6.264 -1.253 1.00 97.44 93 HIS A O 1
ATOM 713 N N . ALA A 1 94 ? 4.993 -6.153 -3.479 1.00 96.06 94 ALA A N 1
ATOM 714 C CA . ALA A 1 94 ? 3.698 -5.474 -3.414 1.00 96.06 94 ALA A CA 1
ATOM 715 C C . ALA A 1 94 ? 2.658 -6.315 -2.666 1.00 96.06 94 ALA A C 1
ATOM 717 O O . ALA A 1 94 ? 2.015 -5.836 -1.733 1.00 96.06 94 ALA A O 1
ATOM 718 N N . ARG A 1 95 ? 2.561 -7.608 -2.998 1.00 95.50 95 ARG A N 1
ATOM 719 C CA . ARG A 1 95 ? 1.649 -8.525 -2.304 1.00 95.50 95 ARG A CA 1
ATOM 720 C C . ARG A 1 95 ? 1.997 -8.680 -0.823 1.00 95.50 95 ARG A C 1
ATOM 722 O O . ARG A 1 95 ? 1.097 -8.710 0.013 1.00 95.50 95 ARG A O 1
ATOM 729 N N . LEU A 1 96 ? 3.285 -8.801 -0.496 1.00 97.25 96 LEU A N 1
ATOM 730 C CA . LEU A 1 96 ? 3.736 -8.908 0.894 1.00 97.25 96 LEU A CA 1
ATOM 731 C C . LEU A 1 96 ? 3.428 -7.633 1.685 1.00 97.25 96 LEU A C 1
ATOM 733 O O . LEU A 1 96 ? 2.920 -7.735 2.797 1.00 97.25 96 LEU A O 1
ATOM 737 N N . ALA A 1 97 ? 3.691 -6.456 1.113 1.00 96.69 97 ALA A N 1
ATOM 738 C CA . ALA A 1 97 ? 3.403 -5.174 1.749 1.00 96.69 97 ALA A CA 1
ATOM 739 C C . ALA A 1 97 ? 1.906 -5.028 2.059 1.00 96.69 97 ALA A C 1
ATOM 741 O O . ALA A 1 97 ? 1.556 -4.776 3.211 1.00 96.69 97 ALA A O 1
ATOM 742 N N . GLY A 1 98 ? 1.034 -5.282 1.075 1.00 95.88 98 GLY A N 1
ATOM 743 C CA . GLY A 1 98 ? -0.419 -5.246 1.274 1.00 95.88 98 GLY A CA 1
ATOM 744 C C . GLY A 1 98 ? -0.897 -6.257 2.321 1.00 95.88 98 GLY A C 1
ATOM 745 O O . GLY A 1 98 ? -1.663 -5.910 3.214 1.00 95.88 98 GLY A O 1
ATOM 746 N N . SER A 1 99 ? -0.381 -7.492 2.288 1.00 97.00 99 SER A N 1
ATOM 747 C CA . SER A 1 99 ? -0.745 -8.518 3.275 1.00 97.00 99 SER A CA 1
ATOM 748 C C . SER A 1 99 ? -0.337 -8.137 4.699 1.00 97.00 99 SER A C 1
ATOM 750 O O . SER A 1 99 ? -1.127 -8.320 5.619 1.00 97.00 99 SER A O 1
ATOM 752 N N . VAL A 1 100 ? 0.884 -7.632 4.896 1.00 97.12 100 VAL A N 1
ATOM 753 C CA . VAL A 1 100 ? 1.371 -7.240 6.227 1.00 97.12 100 VAL A CA 1
ATOM 754 C C . VAL A 1 100 ? 0.602 -6.026 6.740 1.00 97.12 100 VAL A C 1
ATOM 756 O O . VAL A 1 100 ? 0.188 -6.019 7.898 1.00 97.12 100 VAL A O 1
ATOM 759 N N . ALA A 1 101 ? 0.372 -5.023 5.891 1.00 96.75 101 ALA A N 1
ATOM 760 C CA . ALA A 1 101 ? -0.388 -3.842 6.279 1.00 96.75 101 ALA A CA 1
ATOM 761 C C . ALA A 1 101 ? -1.847 -4.189 6.625 1.00 96.75 101 ALA A C 1
ATOM 763 O O . ALA A 1 101 ? -2.352 -3.732 7.651 1.00 96.75 101 ALA A O 1
ATOM 764 N N . GLY A 1 102 ? -2.482 -5.077 5.851 1.00 97.44 102 GLY A N 1
ATOM 765 C CA . GLY A 1 102 ? -3.804 -5.623 6.160 1.00 97.44 102 GLY A CA 1
ATOM 766 C C . GLY A 1 102 ? -3.849 -6.321 7.524 1.00 97.44 102 GLY A C 1
ATOM 767 O O . GLY A 1 102 ? -4.708 -6.006 8.344 1.00 97.44 102 GLY A O 1
ATOM 768 N N . SER A 1 103 ? -2.871 -7.178 7.838 1.00 97.56 103 SER A N 1
ATOM 769 C CA . SER A 1 103 ? -2.794 -7.836 9.154 1.00 97.56 103 SER A CA 1
ATOM 770 C C . SER A 1 103 ? -2.611 -6.858 10.323 1.00 97.56 103 SER A C 1
ATOM 772 O O . SER A 1 103 ? -3.107 -7.109 11.425 1.00 97.56 103 SER A O 1
ATOM 774 N N . CYS A 1 104 ? -1.933 -5.724 10.114 1.00 96.06 104 CYS A N 1
ATOM 775 C CA . CYS A 1 104 ? -1.863 -4.661 11.121 1.00 96.06 104 CYS A CA 1
ATOM 776 C C . CYS A 1 104 ? -3.245 -4.044 11.388 1.00 96.06 104 CYS A C 1
ATOM 778 O O . CYS A 1 104 ? -3.614 -3.865 12.550 1.00 96.06 104 CYS A O 1
ATOM 780 N N . VAL A 1 105 ? -4.021 -3.762 10.334 1.00 97.75 105 VAL A N 1
ATOM 781 C CA . VAL A 1 105 ? -5.400 -3.253 1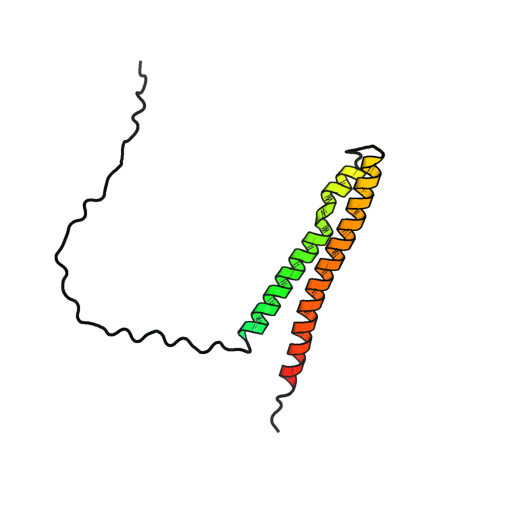0.454 1.00 97.75 105 VAL A CA 1
ATOM 782 C C . VAL A 1 105 ? -6.281 -4.267 11.182 1.00 97.75 105 VAL A C 1
ATOM 784 O O . VAL A 1 105 ? -6.953 -3.907 12.147 1.00 97.75 105 VAL A O 1
ATOM 787 N N . GLU A 1 106 ? -6.222 -5.541 10.787 1.00 97.38 106 GLU A N 1
ATOM 788 C CA . GLU A 1 106 ? -6.979 -6.628 11.421 1.00 97.38 106 GLU A CA 1
ATOM 789 C C . GLU A 1 106 ? -6.659 -6.763 12.913 1.00 97.38 106 GLU A C 1
ATOM 791 O O . GLU A 1 106 ? -7.563 -6.949 13.726 1.00 97.38 106 GLU A O 1
ATOM 796 N N . THR A 1 107 ? -5.387 -6.623 13.297 1.00 95.94 107 THR A N 1
ATOM 797 C CA . THR A 1 107 ? -4.960 -6.701 14.702 1.00 95.94 107 THR A CA 1
ATOM 798 C C . THR A 1 107 ? -5.596 -5.592 15.544 1.00 95.94 107 THR A C 1
ATOM 800 O O . THR A 1 107 ? -6.093 -5.858 16.641 1.00 95.94 107 THR A O 1
ATOM 803 N N . ILE A 1 108 ? -5.606 -4.354 15.038 1.00 94.19 108 ILE A N 1
ATOM 804 C CA . ILE A 1 108 ? -6.201 -3.210 15.746 1.00 94.19 108 ILE A CA 1
ATOM 805 C C . ILE A 1 108 ? -7.726 -3.345 15.790 1.00 94.19 108 ILE A C 1
ATOM 807 O O . ILE A 1 108 ? -8.321 -3.154 16.851 1.00 94.19 108 ILE A O 1
ATOM 811 N N . GLN A 1 109 ? -8.353 -3.727 14.673 1.00 95.00 109 GLN A N 1
ATOM 812 C CA . GLN A 1 109 ? -9.798 -3.941 14.599 1.00 95.00 109 GLN A CA 1
ATOM 813 C C . GLN A 1 109 ? -10.246 -5.025 15.586 1.00 95.00 109 GLN A C 1
ATOM 815 O O . GLN A 1 109 ? -11.147 -4.790 16.382 1.00 95.00 109 GLN A O 1
ATOM 820 N N . THR A 1 110 ? -9.543 -6.160 15.629 1.00 93.75 110 THR A N 1
ATOM 821 C CA . THR A 1 110 ? -9.831 -7.256 16.569 1.00 93.75 110 THR A CA 1
ATOM 822 C C . THR A 1 110 ? -9.753 -6.787 18.025 1.00 93.75 110 THR A C 1
ATOM 824 O O . THR A 1 110 ? -10.585 -7.162 18.851 1.00 93.75 110 THR A O 1
ATOM 827 N N . ALA A 1 111 ? -8.769 -5.945 18.359 1.00 90.06 111 ALA A N 1
ATOM 828 C CA . ALA A 1 111 ? -8.632 -5.392 19.704 1.00 90.06 111 ALA A CA 1
ATOM 829 C C . ALA A 1 111 ? -9.759 -4.404 20.064 1.00 90.06 111 ALA A C 1
ATOM 831 O O . ALA A 1 111 ? -10.168 -4.346 21.226 1.00 90.06 111 ALA A O 1
ATOM 832 N N . LEU A 1 112 ? -10.255 -3.631 19.092 1.00 91.06 112 LEU A N 1
ATOM 833 C CA . LEU A 1 112 ? -11.403 -2.736 19.264 1.00 91.06 112 LEU A CA 1
ATOM 834 C C . LEU A 1 112 ? -12.713 -3.515 19.416 1.00 91.06 112 LEU A C 1
ATOM 836 O O . LEU A 1 112 ? -13.496 -3.201 20.313 1.00 91.06 112 LEU A O 1
ATOM 840 N N . ASP A 1 113 ? -12.917 -4.552 18.604 1.00 89.69 113 ASP A N 1
ATOM 841 C CA . ASP A 1 113 ? -14.114 -5.398 18.636 1.00 89.69 113 ASP A CA 1
ATOM 842 C C . ASP A 1 113 ? -14.244 -6.113 19.989 1.00 89.69 113 ASP A C 1
ATOM 844 O O . ASP A 1 113 ? -15.293 -6.043 20.628 1.00 89.69 113 ASP A O 1
ATOM 848 N N . ALA A 1 114 ? -13.146 -6.688 20.496 1.00 86.38 114 ALA A N 1
ATOM 849 C CA . ALA A 1 114 ? -13.117 -7.351 21.803 1.00 86.38 114 ALA A CA 1
ATOM 850 C C . ALA A 1 114 ? -13.477 -6.414 22.975 1.00 86.38 114 ALA A C 1
ATOM 852 O O . ALA A 1 114 ? -14.033 -6.858 23.974 1.00 86.38 114 ALA A O 1
ATOM 853 N N . ARG A 1 115 ? -13.176 -5.113 22.860 1.00 79.19 115 ARG A N 1
ATOM 854 C CA . ARG A 1 115 ? -13.527 -4.091 23.867 1.00 79.19 115 ARG A CA 1
ATOM 855 C C . ARG A 1 115 ? -14.940 -3.534 23.686 1.00 79.19 115 ARG A C 1
ATOM 857 O O . ARG A 1 115 ? -15.494 -2.959 24.621 1.00 79.19 115 ARG A O 1
ATOM 864 N N . GLY A 1 116 ? -15.508 -3.644 22.485 1.00 66.81 116 GLY A N 1
ATOM 865 C CA . GLY A 1 116 ? -16.872 -3.216 22.178 1.00 66.81 116 GLY A CA 1
ATOM 866 C C . GLY A 1 116 ? -17.931 -4.064 22.882 1.00 66.81 116 GLY A C 1
ATOM 867 O O . GLY A 1 116 ? -18.934 -3.511 23.333 1.00 66.81 116 GLY A O 1
ATOM 868 N N . ASP A 1 117 ? -17.668 -5.363 23.040 1.00 58.03 117 ASP A N 1
ATOM 869 C CA . ASP A 1 117 ? -18.583 -6.301 23.701 1.00 58.03 117 ASP A CA 1
ATOM 870 C C . ASP A 1 117 ? -18.691 -6.079 25.224 1.00 58.03 117 ASP A C 1
ATOM 872 O O . ASP A 1 117 ? -19.773 -6.236 25.788 1.00 58.03 117 ASP A O 1
ATOM 876 N N . GLU A 1 118 ? -17.630 -5.618 25.902 1.00 56.03 118 GLU A N 1
ATOM 877 C CA . GLU A 1 118 ? -17.640 -5.419 27.366 1.00 56.03 118 GLU A CA 1
ATOM 878 C C . GLU A 1 118 ? -18.557 -4.268 27.839 1.00 56.03 118 GLU A C 1
ATOM 880 O O . GLU A 1 118 ? -19.026 -4.261 28.977 1.00 56.03 118 GL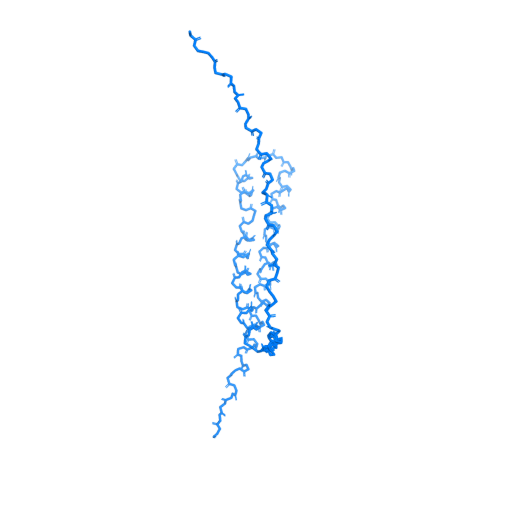U A O 1
ATOM 885 N N . LEU A 1 119 ? -18.866 -3.290 26.979 1.00 52.88 119 LEU A N 1
ATOM 886 C CA . LEU A 1 119 ? -19.701 -2.131 27.342 1.00 52.88 119 LEU A CA 1
ATOM 887 C C . LEU A 1 119 ? -21.212 -2.426 27.348 1.00 52.88 119 LEU A C 1
ATOM 889 O O . LEU A 1 119 ? -21.988 -1.614 27.856 1.00 52.88 119 LEU A O 1
ATOM 893 N N . LEU A 1 120 ? -21.650 -3.569 26.809 1.00 53.62 120 LEU A N 1
ATOM 894 C CA . LEU A 1 120 ? -23.072 -3.926 26.711 1.00 53.62 120 LEU A CA 1
ATOM 895 C C . LEU A 1 120 ? -23.617 -4.684 27.938 1.00 53.62 120 LEU A C 1
ATOM 897 O O . LEU A 1 120 ? -24.834 -4.862 28.039 1.00 53.62 120 LEU A O 1
ATOM 901 N N . GLU A 1 121 ? -22.771 -5.090 28.893 1.00 50.69 121 GLU A N 1
ATOM 902 C CA . GLU A 1 121 ? -23.186 -5.932 30.031 1.00 50.69 121 GLU A CA 1
ATOM 903 C C . GLU A 1 121 ? -23.729 -5.171 31.260 1.00 50.69 121 GLU A C 1
ATOM 905 O O . GLU A 1 121 ? -24.261 -5.790 32.182 1.00 50.69 121 GLU A O 1
ATOM 910 N N . VAL A 1 122 ? -23.703 -3.834 31.292 1.00 50.97 122 VAL A N 1
ATOM 911 C CA . VAL A 1 122 ? -24.210 -3.066 32.450 1.00 50.97 122 VAL A CA 1
ATOM 912 C C . VAL A 1 122 ? -25.679 -2.666 32.252 1.00 50.97 122 VAL A C 1
ATOM 914 O O . VAL A 1 122 ? -26.005 -1.501 32.025 1.00 50.97 122 VAL A O 1
ATOM 917 N N . ARG A 1 123 ? -26.604 -3.630 32.349 1.00 41.50 123 ARG A N 1
ATOM 918 C CA . ARG A 1 123 ? 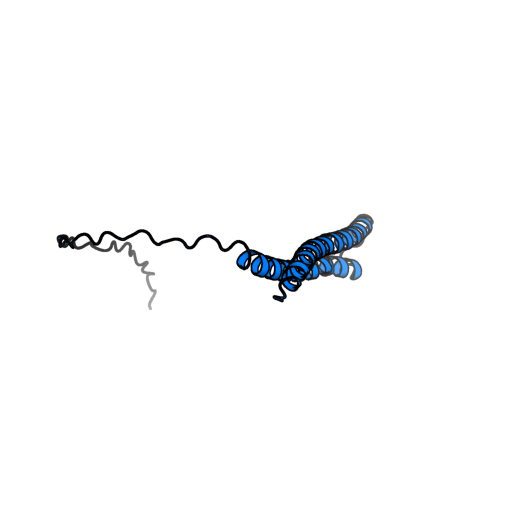-28.033 -3.330 32.571 1.00 41.50 123 ARG A CA 1
ATOM 919 C C . ARG A 1 123 ? -28.370 -3.461 34.063 1.00 41.50 123 ARG A C 1
ATOM 921 O O . ARG A 1 123 ? -28.317 -4.579 34.574 1.00 41.50 123 ARG A O 1
ATOM 928 N N . PRO A 1 124 ? -28.735 -2.374 34.771 1.00 56.44 124 PRO A N 1
ATOM 929 C CA . PRO A 1 124 ? -29.257 -2.488 36.129 1.00 56.44 124 PRO A CA 1
ATOM 930 C C . PRO A 1 124 ? -30.652 -3.134 36.108 1.00 56.44 124 PRO A C 1
ATOM 932 O O . PRO A 1 124 ? -31.472 -2.811 35.244 1.00 56.44 124 PRO A O 1
ATOM 935 N N . GLN A 1 125 ? -30.881 -4.064 37.042 1.00 47.03 125 GLN A N 1
ATOM 936 C CA . GLN A 1 125 ? -32.206 -4.598 37.385 1.00 47.03 125 GLN A CA 1
ATOM 937 C C . GLN A 1 125 ? -33.042 -3.565 38.139 1.00 47.03 125 GLN A C 1
ATOM 939 O O . GLN A 1 125 ? -32.449 -2.791 38.925 1.00 47.03 125 GLN A O 1
#

pLDDT: mean 77.61, std 20.93, range [39.66, 97.94]

Organism: NCBI:txid2530373

Radius of gyration: 31.4 Å; chains: 1; bounding box: 60×68×69 Å